Protein AF-A0A1G7BPA4-F1 (afdb_monomer_lite)

pLDDT: mean 72.37, std 14.96, range [38.28, 90.12]

Sequence (87 aa):
RRILHMPALCAVRDDQPQFKMLYERVYKRTGIKMKGYVAVQKKLLIMAYYLWRKKQKYQTDFNYPQKIIASEQAEATHDKISEEKFH

Secondary structure (DSSP, 8-state):
--TTHHHHHHHHHTT-HHHHHHHHHHHHHH--HHHHHHHHHHHHHHHHHHHHHHTPPP-TT--------------------------

Organism: NCBI:txid390242

Radius of gyration: 22.04 Å; chains: 1; bounding box: 27×76×32 Å

Foldseek 3Di:
DPVQQVVLVVCCVVPLVVLVVQLVVQCVVPVDNVSSSVRSSVVVVVVVVVCVVVVDDDDSPPPPPPDPPPDPPPPPDPPPPPPDDDD

Structure (mmCIF, N/CA/C/O backbone):
data_AF-A0A1G7BPA4-F1
#
_entry.id   AF-A0A1G7BPA4-F1
#
loop_
_atom_site.group_PDB
_atom_site.id
_atom_site.type_symbol
_atom_site.label_atom_id
_atom_site.label_alt_id
_atom_site.label_comp_id
_atom_site.label_asym_id
_atom_site.label_entity_id
_atom_site.label_seq_id
_atom_site.pdbx_PDB_ins_code
_atom_site.Cartn_x
_atom_site.Cartn_y
_atom_site.Cartn_z
_atom_site.occupancy
_atom_site.B_iso_or_equiv
_atom_site.auth_seq_id
_atom_site.auth_comp_id
_atom_site.auth_asym_id
_atom_site.auth_atom_id
_atom_site.pdbx_PDB_model_num
ATOM 1 N N . ARG A 1 1 ? 14.686 -7.140 6.602 1.00 58.12 1 ARG A N 1
ATOM 2 C CA . ARG A 1 1 ? 14.105 -7.201 5.231 1.00 58.12 1 ARG A CA 1
ATOM 3 C C . ARG A 1 1 ? 13.547 -8.578 4.822 1.00 58.12 1 ARG A C 1
ATOM 5 O O . ARG A 1 1 ? 12.729 -8.601 3.917 1.00 58.12 1 ARG A O 1
ATOM 12 N N . ARG A 1 2 ? 13.918 -9.703 5.464 1.00 66.94 2 ARG A N 1
ATOM 13 C CA . ARG A 1 2 ? 13.463 -11.057 5.065 1.00 66.94 2 ARG A CA 1
ATOM 14 C C . ARG A 1 2 ? 12.014 -11.404 5.457 1.00 66.94 2 ARG A C 1
ATOM 16 O O . ARG A 1 2 ? 11.299 -11.979 4.650 1.00 66.94 2 ARG A O 1
ATOM 23 N N . ILE A 1 3 ? 11.568 -10.982 6.642 1.00 71.56 3 ILE A N 1
ATOM 24 C CA . ILE A 1 3 ? 10.248 -11.333 7.214 1.00 71.56 3 ILE A CA 1
ATOM 25 C C . ILE A 1 3 ? 9.061 -10.900 6.333 1.00 71.56 3 ILE A C 1
ATOM 27 O O . ILE A 1 3 ? 8.049 -11.584 6.279 1.00 71.56 3 ILE A O 1
ATOM 31 N N . LEU A 1 4 ? 9.190 -9.789 5.602 1.00 73.38 4 LEU A N 1
ATOM 32 C CA . LEU A 1 4 ? 8.098 -9.226 4.799 1.00 73.38 4 LEU A CA 1
ATOM 33 C C . LEU A 1 4 ? 8.117 -9.674 3.332 1.00 73.38 4 LEU A C 1
ATOM 35 O O . LEU A 1 4 ? 7.298 -9.205 2.548 1.00 73.38 4 LEU A O 1
ATOM 39 N N . HIS A 1 5 ? 9.019 -10.575 2.933 1.00 76.19 5 HIS A N 1
ATOM 40 C CA . HIS A 1 5 ? 9.063 -11.030 1.544 1.00 76.19 5 HIS A CA 1
ATOM 41 C C . HIS A 1 5 ? 7.862 -11.904 1.171 1.00 76.19 5 HIS A C 1
ATOM 43 O O . HIS A 1 5 ? 7.180 -11.591 0.198 1.00 76.19 5 HIS A O 1
ATOM 49 N N . MET A 1 6 ? 7.561 -12.920 1.983 1.00 78.19 6 MET A N 1
ATOM 50 C CA . MET A 1 6 ? 6.413 -13.806 1.765 1.00 78.19 6 MET A CA 1
ATOM 51 C C . MET A 1 6 ? 5.070 -13.055 1.853 1.00 78.19 6 MET A C 1
ATOM 53 O O . MET A 1 6 ? 4.288 -13.155 0.910 1.00 78.19 6 MET A O 1
ATOM 57 N N . PRO A 1 7 ? 4.823 -12.207 2.877 1.00 79.12 7 PRO A N 1
ATOM 58 C CA . PRO A 1 7 ? 3.596 -11.411 2.951 1.00 79.12 7 PRO A CA 1
ATOM 59 C C . PRO A 1 7 ? 3.412 -10.460 1.765 1.00 79.12 7 PRO A C 1
ATOM 61 O O . PRO A 1 7 ? 2.294 -10.267 1.304 1.00 79.12 7 PRO A O 1
ATOM 64 N N . ALA A 1 8 ? 4.495 -9.870 1.246 1.00 78.62 8 ALA A N 1
ATOM 65 C CA . ALA A 1 8 ? 4.413 -8.992 0.079 1.00 78.62 8 ALA A CA 1
ATOM 66 C C . ALA A 1 8 ? 4.085 -9.757 -1.212 1.00 78.62 8 ALA A C 1
ATOM 68 O O . ALA A 1 8 ? 3.395 -9.221 -2.072 1.00 78.62 8 ALA A O 1
ATOM 69 N N . LEU A 1 9 ? 4.565 -10.995 -1.348 1.00 80.25 9 LEU A N 1
ATOM 70 C CA . LEU A 1 9 ? 4.216 -11.880 -2.459 1.00 80.25 9 LEU A CA 1
ATOM 71 C C . LEU A 1 9 ? 2.742 -12.292 -2.406 1.00 80.25 9 LEU A C 1
ATOM 73 O O . LEU A 1 9 ? 2.064 -12.202 -3.426 1.00 80.25 9 LEU A O 1
ATOM 77 N N . CYS A 1 10 ? 2.242 -12.678 -1.228 1.00 80.50 10 CYS A N 1
ATOM 78 C CA . CYS A 1 10 ? 0.824 -12.986 -1.035 1.00 80.50 10 CYS A CA 1
ATOM 79 C C . CYS A 1 10 ? -0.054 -11.757 -1.308 1.00 80.50 10 CYS A C 1
ATOM 81 O O . CYS A 1 10 ? -0.977 -11.844 -2.101 1.00 80.50 10 CYS A O 1
ATOM 83 N N . ALA A 1 11 ? 0.303 -10.577 -0.792 1.00 77.75 11 ALA A N 1
ATOM 84 C CA . ALA A 1 11 ? -0.484 -9.355 -0.991 1.00 77.75 11 ALA A CA 1
ATOM 85 C C . ALA A 1 11 ? -0.598 -8.898 -2.458 1.00 77.75 11 ALA A C 1
ATOM 87 O O . ALA A 1 11 ? -1.570 -8.240 -2.820 1.00 77.75 11 ALA A O 1
ATOM 88 N N . VAL A 1 12 ? 0.395 -9.206 -3.300 1.00 73.69 12 VAL A N 1
ATOM 89 C CA . VAL A 1 12 ? 0.335 -8.938 -4.749 1.00 73.69 12 VAL A CA 1
ATOM 90 C C . VAL A 1 12 ? -0.470 -10.017 -5.484 1.00 73.69 12 VAL A C 1
ATOM 92 O O . VAL A 1 12 ? -1.066 -9.720 -6.516 1.00 73.69 12 VAL A O 1
ATOM 95 N N . ARG A 1 13 ? -0.489 -11.254 -4.969 1.00 77.56 13 ARG A N 1
ATOM 96 C CA . ARG A 1 13 ? -1.223 -12.393 -5.542 1.00 77.56 13 ARG A CA 1
ATOM 97 C C . ARG A 1 13 ? -2.707 -12.407 -5.188 1.00 77.56 13 ARG A C 1
ATOM 99 O O . ARG A 1 13 ? -3.502 -12.698 -6.068 1.00 77.56 13 ARG A O 1
ATOM 106 N N . ASP A 1 14 ? -3.070 -12.048 -3.959 1.00 72.06 14 ASP A N 1
ATOM 107 C CA . ASP A 1 14 ? -4.450 -12.038 -3.440 1.00 72.06 14 ASP A CA 1
ATOM 108 C C . ASP A 1 14 ? -5.305 -10.885 -4.018 1.00 72.06 14 ASP A C 1
ATOM 110 O O . ASP A 1 14 ? -6.285 -10.457 -3.415 1.00 72.06 14 ASP A O 1
ATOM 114 N N . ASP A 1 15 ? -4.893 -10.341 -5.168 1.00 61.22 15 ASP A N 1
ATOM 115 C CA . ASP A 1 15 ? -5.573 -9.336 -5.992 1.00 61.22 15 ASP A CA 1
ATOM 116 C C . ASP A 1 15 ? -6.091 -8.099 -5.239 1.00 61.22 15 ASP A C 1
ATOM 118 O O . ASP A 1 15 ? -7.028 -7.432 -5.666 1.00 61.22 15 ASP A O 1
ATOM 122 N N . GLN A 1 16 ? -5.431 -7.729 -4.137 1.00 72.56 16 GLN A N 1
ATOM 123 C CA . GLN A 1 16 ? -5.652 -6.448 -3.473 1.00 72.56 16 GLN A CA 1
ATOM 124 C C . GLN A 1 16 ? -5.230 -5.322 -4.439 1.00 72.56 16 GLN A C 1
ATOM 126 O O . GLN A 1 16 ? -4.022 -5.094 -4.634 1.00 72.56 16 GLN A O 1
ATOM 131 N N . PRO A 1 17 ? -6.185 -4.580 -5.034 1.00 74.88 17 PRO A N 1
ATOM 132 C CA . PRO A 1 17 ? -5.919 -3.733 -6.198 1.00 74.88 17 PRO A CA 1
ATOM 133 C C . PRO A 1 17 ? -4.885 -2.646 -5.880 1.00 74.88 17 PRO A C 1
ATOM 135 O O . PRO A 1 17 ? -3.988 -2.357 -6.669 1.00 74.88 17 PRO A O 1
ATOM 138 N N . GLN A 1 18 ? -4.913 -2.121 -4.659 1.00 78.62 18 GLN A N 1
ATOM 139 C CA . GLN A 1 18 ? -3.972 -1.120 -4.160 1.00 78.62 18 GLN A CA 1
ATOM 140 C C . GLN A 1 18 ? -2.494 -1.546 -4.172 1.00 78.62 18 GLN A C 1
ATOM 142 O O . GLN A 1 18 ? -1.620 -0.725 -4.467 1.00 78.62 18 GLN A O 1
ATOM 147 N N . PHE A 1 19 ? -2.181 -2.803 -3.837 1.00 82.38 19 PHE A N 1
ATOM 148 C CA . PHE A 1 19 ? -0.794 -3.275 -3.771 1.00 82.38 19 PHE A CA 1
ATOM 149 C C . PHE A 1 19 ? -0.287 -3.660 -5.159 1.00 82.38 19 PHE A C 1
ATOM 151 O O . PHE A 1 19 ? 0.865 -3.364 -5.486 1.00 82.38 19 PHE A O 1
ATOM 158 N N . LYS A 1 20 ? -1.166 -4.222 -5.995 1.00 83.25 20 LYS A N 1
ATOM 159 C CA . LYS A 1 20 ? -0.895 -4.533 -7.401 1.00 83.25 20 LYS A CA 1
ATOM 160 C C . LYS A 1 20 ? -0.623 -3.272 -8.222 1.00 83.25 20 LYS A C 1
ATOM 162 O O . LYS A 1 20 ? 0.434 -3.169 -8.839 1.00 83.25 20 LYS A O 1
ATOM 167 N N . MET A 1 21 ? -1.479 -2.254 -8.120 1.00 84.06 21 MET A N 1
ATOM 168 C CA . MET A 1 21 ? -1.273 -0.965 -8.798 1.00 84.06 21 MET A CA 1
ATOM 169 C C . MET A 1 21 ? 0.024 -0.273 -8.356 1.00 84.06 21 MET A C 1
ATOM 171 O O . MET A 1 21 ? 0.725 0.339 -9.167 1.00 84.06 21 MET A O 1
ATOM 175 N N . LEU A 1 22 ? 0.373 -0.359 -7.065 1.00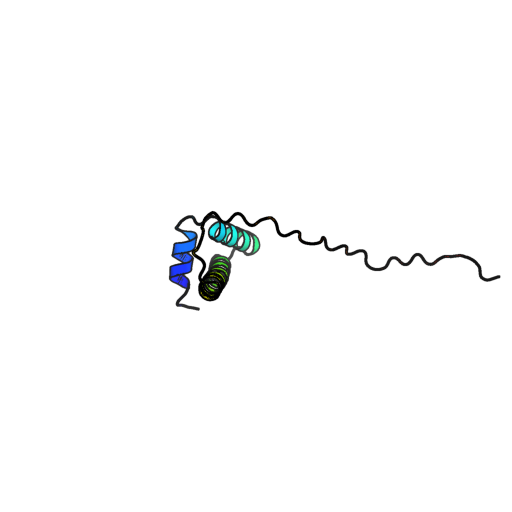 85.25 22 LEU A N 1
ATOM 176 C CA . LEU A 1 22 ? 1.631 0.188 -6.554 1.00 85.25 22 LEU A CA 1
ATOM 177 C C . LEU A 1 22 ? 2.838 -0.557 -7.134 1.00 85.25 22 LEU A C 1
ATOM 179 O O . LEU A 1 22 ? 3.803 0.081 -7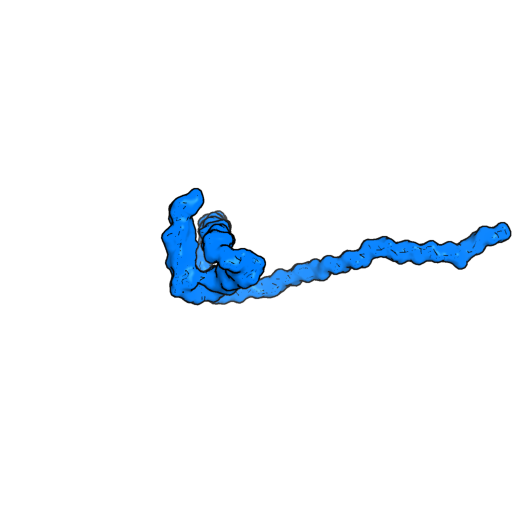.561 1.00 85.25 22 LEU A O 1
ATOM 183 N N . TYR A 1 23 ? 2.777 -1.889 -7.158 1.00 86.00 23 TYR A N 1
ATOM 184 C CA . TYR A 1 23 ? 3.808 -2.729 -7.751 1.00 86.00 23 TYR A CA 1
ATOM 185 C C . TYR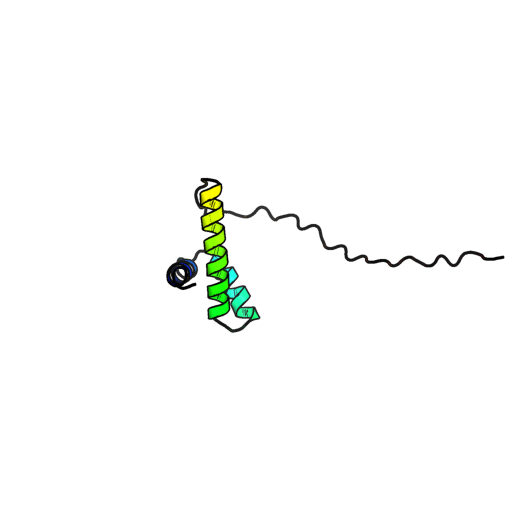 A 1 23 ? 4.003 -2.398 -9.233 1.00 86.00 23 TYR A C 1
ATOM 187 O O . TYR A 1 23 ? 5.124 -2.100 -9.640 1.00 86.00 23 TYR A O 1
ATOM 195 N N . GLU A 1 24 ? 2.922 -2.369 -10.014 1.00 87.44 24 GLU A N 1
ATOM 196 C CA . GLU A 1 24 ? 2.953 -2.080 -11.450 1.00 87.44 24 GLU A CA 1
ATOM 197 C C . GLU A 1 24 ? 3.520 -0.692 -11.748 1.00 87.44 24 GLU A C 1
ATOM 199 O O . GLU A 1 24 ? 4.374 -0.556 -12.621 1.00 87.44 24 GLU A O 1
ATOM 204 N N . ARG A 1 25 ? 3.136 0.341 -10.986 1.00 88.00 25 ARG A N 1
ATOM 205 C CA . ARG A 1 25 ? 3.677 1.700 -11.157 1.00 88.00 25 ARG A CA 1
ATOM 206 C C . ARG A 1 25 ? 5.188 1.748 -10.935 1.00 88.00 25 ARG A C 1
ATOM 208 O O . ARG A 1 25 ? 5.917 2.360 -11.717 1.00 88.00 25 ARG A O 1
ATOM 215 N N . VAL A 1 26 ? 5.665 1.125 -9.858 1.00 87.38 26 VAL A N 1
ATOM 216 C CA . VAL A 1 26 ? 7.097 1.095 -9.518 1.00 87.38 26 VAL A CA 1
ATOM 217 C C . VAL A 1 26 ? 7.868 0.243 -10.524 1.00 87.38 26 VAL A C 1
ATOM 219 O O . VAL A 1 26 ? 8.969 0.617 -10.938 1.00 87.38 26 VAL A O 1
ATOM 222 N N . TYR A 1 27 ? 7.277 -0.869 -10.957 1.00 89.75 27 TYR A N 1
ATOM 223 C CA . TYR A 1 27 ? 7.849 -1.740 -11.969 1.00 89.75 27 TYR A CA 1
ATOM 224 C C . TYR A 1 27 ? 7.959 -1.029 -13.320 1.00 89.75 27 TYR A C 1
ATOM 226 O O . TYR A 1 27 ? 9.051 -0.989 -13.875 1.00 89.75 27 TYR A O 1
ATOM 234 N N . LYS A 1 28 ? 6.898 -0.362 -13.791 1.00 90.12 28 LYS A N 1
ATOM 235 C CA . LYS A 1 28 ? 6.896 0.413 -15.043 1.00 90.12 28 LYS A CA 1
ATOM 236 C C . LYS A 1 28 ? 7.970 1.502 -15.053 1.00 90.12 28 LYS A C 1
ATOM 238 O O . LYS A 1 28 ? 8.600 1.726 -16.076 1.00 90.12 28 LYS A O 1
ATOM 243 N N . ARG A 1 29 ? 8.210 2.160 -13.912 1.00 87.81 29 ARG A N 1
ATOM 244 C CA . ARG A 1 29 ? 9.234 3.211 -13.798 1.00 87.81 29 ARG A CA 1
ATOM 245 C C . ARG A 1 29 ? 10.664 2.674 -13.759 1.00 87.81 29 ARG A C 1
ATOM 247 O O . ARG A 1 29 ? 11.570 3.365 -14.205 1.00 87.81 29 ARG A O 1
ATOM 254 N N . THR A 1 30 ? 10.884 1.497 -13.173 1.00 86.06 30 THR A N 1
ATOM 255 C CA . THR A 1 30 ? 12.251 1.042 -12.861 1.00 86.06 30 THR A CA 1
ATOM 256 C C . THR A 1 30 ? 12.701 -0.199 -13.621 1.00 86.06 30 THR A C 1
ATOM 258 O O . THR A 1 30 ? 13.885 -0.503 -13.591 1.00 86.06 30 THR A O 1
ATOM 261 N N . GLY A 1 31 ? 11.785 -0.971 -14.207 1.00 84.25 31 GLY A N 1
ATOM 262 C CA . GLY A 1 31 ? 12.053 -2.261 -14.859 1.00 84.25 31 GLY A CA 1
ATOM 263 C C . GLY A 1 31 ? 12.486 -3.395 -13.917 1.00 84.25 31 GLY A C 1
ATOM 264 O O . GLY A 1 31 ? 12.626 -4.537 -14.340 1.00 84.25 31 GLY A O 1
ATOM 265 N N . ILE A 1 32 ? 12.688 -3.123 -12.622 1.00 86.62 32 ILE A N 1
ATOM 266 C CA . ILE A 1 32 ? 13.253 -4.079 -11.659 1.00 86.62 32 ILE A CA 1
ATOM 267 C C . ILE A 1 32 ? 12.163 -4.591 -10.712 1.00 86.62 32 ILE A C 1
ATOM 269 O O . ILE A 1 32 ? 11.682 -3.857 -9.842 1.00 86.62 32 ILE A O 1
ATOM 273 N N . LYS A 1 33 ? 11.838 -5.889 -10.810 1.00 82.50 33 LYS A N 1
ATOM 274 C CA . LYS A 1 33 ? 10.799 -6.563 -10.001 1.00 82.50 33 LYS A CA 1
ATOM 275 C C . LYS A 1 33 ? 11.019 -6.408 -8.490 1.00 82.50 33 LYS A C 1
ATOM 277 O O . LYS A 1 33 ? 10.076 -6.142 -7.747 1.00 82.50 33 LYS A O 1
ATOM 282 N N . MET A 1 34 ? 12.269 -6.493 -8.031 1.00 83.12 34 MET A N 1
ATOM 283 C CA . MET A 1 34 ? 12.617 -6.37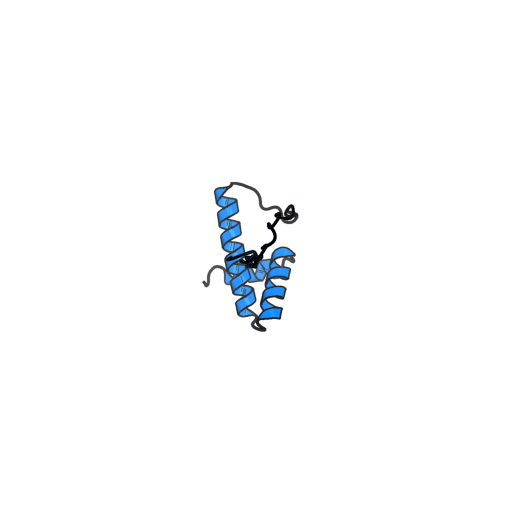1 -6.607 1.00 83.12 34 MET A CA 1
ATOM 284 C C . MET A 1 34 ? 12.348 -4.986 -6.020 1.00 83.12 34 MET A C 1
ATOM 286 O O . MET A 1 34 ? 11.984 -4.895 -4.850 1.00 83.12 34 MET A O 1
ATOM 290 N N . LYS A 1 35 ? 12.441 -3.910 -6.812 1.00 83.94 35 LYS A N 1
ATOM 291 C CA . LYS A 1 35 ? 12.090 -2.564 -6.332 1.00 83.94 35 LYS A CA 1
ATOM 292 C C . LYS A 1 35 ? 10.581 -2.426 -6.118 1.00 83.94 35 LYS A C 1
ATOM 294 O O . LYS A 1 35 ? 10.169 -1.820 -5.131 1.00 83.94 35 LYS A O 1
ATOM 299 N N . GLY A 1 36 ? 9.775 -3.068 -6.968 1.00 85.94 36 GLY A N 1
ATOM 300 C CA . GLY A 1 36 ? 8.328 -3.184 -6.776 1.00 85.94 36 GLY A CA 1
ATOM 301 C C . GLY A 1 36 ? 7.980 -3.900 -5.470 1.00 85.94 36 GLY A C 1
ATOM 302 O O . GLY A 1 36 ? 7.248 -3.358 -4.644 1.00 85.94 36 GLY A O 1
ATOM 303 N N . TYR A 1 37 ? 8.577 -5.069 -5.220 1.00 86.56 37 TYR A N 1
ATOM 304 C CA . TYR A 1 37 ? 8.328 -5.813 -3.979 1.00 86.56 37 TYR A CA 1
ATOM 305 C C . TYR A 1 37 ? 8.792 -5.060 -2.727 1.00 86.56 37 TYR A C 1
ATOM 307 O O . TYR A 1 37 ? 8.082 -5.049 -1.726 1.00 86.56 37 TYR A O 1
ATOM 315 N N . VAL A 1 38 ? 9.938 -4.373 -2.771 1.00 86.00 38 VAL A N 1
ATOM 316 C CA . VAL A 1 38 ? 10.413 -3.551 -1.643 1.00 86.00 38 VAL A CA 1
ATOM 317 C C . VAL A 1 38 ? 9.460 -2.384 -1.351 1.00 86.00 38 VAL A C 1
ATOM 319 O O . VAL A 1 38 ? 9.243 -2.049 -0.183 1.00 86.00 38 VAL A O 1
ATOM 322 N N . ALA A 1 39 ? 8.855 -1.784 -2.379 1.00 87.31 39 ALA A N 1
ATOM 323 C CA . ALA A 1 39 ? 7.848 -0.742 -2.197 1.00 87.31 39 ALA A CA 1
ATOM 324 C C . ALA A 1 39 ? 6.578 -1.287 -1.517 1.00 87.31 39 ALA A C 1
ATOM 326 O O . ALA A 1 39 ? 6.088 -0.681 -0.559 1.00 87.31 39 ALA A O 1
ATOM 327 N N . VAL A 1 40 ? 6.095 -2.459 -1.949 1.00 87.88 40 VAL A N 1
ATOM 328 C CA . VAL A 1 40 ? 4.943 -3.141 -1.333 1.00 87.88 40 VAL A CA 1
ATOM 329 C C . VAL A 1 40 ? 5.237 -3.518 0.122 1.00 87.88 40 VAL A C 1
ATOM 331 O O . VAL A 1 40 ? 4.426 -3.221 0.995 1.00 87.88 40 VAL A O 1
ATOM 334 N N . GLN A 1 41 ? 6.422 -4.062 0.421 1.00 88.06 41 GLN A N 1
ATOM 335 C CA . GLN A 1 41 ? 6.853 -4.390 1.790 1.00 88.06 41 GLN A CA 1
ATOM 336 C C . GLN A 1 41 ? 6.761 -3.190 2.737 1.00 88.06 41 GLN A C 1
ATOM 338 O O . GLN A 1 41 ? 6.209 -3.299 3.832 1.00 88.06 41 GLN A O 1
ATOM 343 N N . LYS A 1 42 ? 7.296 -2.034 2.316 1.00 87.56 42 LYS A N 1
ATOM 344 C CA . LYS A 1 42 ? 7.259 -0.804 3.118 1.00 87.56 42 LYS A CA 1
ATOM 345 C C . LYS A 1 42 ? 5.819 -0.354 3.362 1.00 87.56 42 LYS A C 1
ATOM 347 O O . LYS A 1 42 ? 5.477 -0.004 4.489 1.00 87.56 42 LYS A O 1
ATOM 352 N N . LYS A 1 43 ? 4.972 -0.380 2.328 1.00 85.81 43 LYS A N 1
ATOM 353 C CA . LYS A 1 43 ? 3.556 -0.005 2.445 1.00 85.81 43 LYS A CA 1
ATOM 354 C C . LYS A 1 43 ? 2.812 -0.934 3.408 1.00 85.81 43 LYS A C 1
ATOM 356 O O . LYS A 1 43 ? 2.091 -0.437 4.265 1.00 85.81 43 LYS A O 1
ATOM 361 N N . LEU A 1 44 ? 3.023 -2.244 3.300 1.00 86.56 44 LEU A N 1
ATOM 362 C CA . LEU A 1 44 ? 2.368 -3.253 4.132 1.00 86.56 44 LEU A CA 1
ATOM 363 C C . LEU A 1 44 ? 2.732 -3.090 5.614 1.00 86.56 44 LEU A C 1
ATOM 365 O O . LEU A 1 44 ? 1.846 -3.092 6.465 1.00 86.56 44 LEU A O 1
ATOM 369 N N . LEU A 1 45 ? 4.010 -2.837 5.918 1.00 86.62 45 LEU A N 1
ATOM 370 C CA . LEU A 1 45 ? 4.463 -2.571 7.286 1.00 86.62 45 LEU A CA 1
ATOM 371 C C . LEU A 1 45 ? 3.813 -1.314 7.884 1.00 86.62 45 LEU A C 1
ATOM 373 O O . LEU A 1 45 ? 3.348 -1.335 9.022 1.00 86.62 45 LEU A O 1
ATOM 377 N N . ILE A 1 46 ? 3.758 -0.225 7.113 1.00 87.56 46 ILE A N 1
ATOM 378 C CA . ILE A 1 46 ? 3.145 1.034 7.561 1.00 87.56 46 ILE A CA 1
ATOM 379 C C . ILE A 1 46 ? 1.643 0.848 7.802 1.00 87.56 46 ILE A C 1
ATOM 381 O O . ILE A 1 46 ? 1.123 1.352 8.795 1.0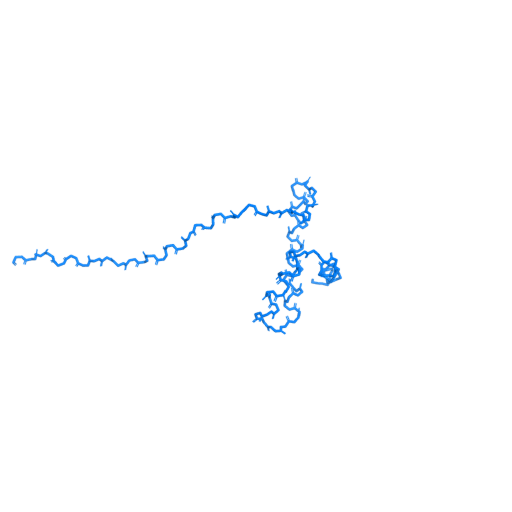0 87.56 46 ILE A O 1
ATOM 385 N N . MET A 1 47 ? 0.950 0.119 6.922 1.00 84.19 47 MET A N 1
ATOM 386 C CA . MET A 1 47 ? -0.476 -0.174 7.090 1.00 84.19 47 MET A CA 1
ATOM 387 C C . MET A 1 47 ? -0.727 -0.996 8.354 1.00 84.19 47 MET A C 1
ATOM 389 O O . MET A 1 47 ? -1.549 -0.594 9.170 1.00 84.19 47 MET A O 1
ATOM 393 N N . ALA A 1 48 ? 0.029 -2.075 8.573 1.00 84.50 48 ALA A N 1
ATOM 394 C CA . ALA A 1 48 ? -0.090 -2.882 9.786 1.00 84.50 48 ALA A CA 1
ATOM 395 C C . ALA A 1 48 ? 0.116 -2.043 11.060 1.00 84.50 48 ALA A C 1
ATOM 397 O O . ALA A 1 48 ? -0.693 -2.107 11.985 1.00 84.50 48 ALA A O 1
ATOM 398 N N . TYR A 1 49 ? 1.149 -1.193 11.082 1.00 87.56 49 TYR A N 1
ATOM 399 C CA . TYR A 1 49 ? 1.418 -0.295 12.207 1.00 87.56 49 TYR A CA 1
ATOM 400 C C . TYR A 1 49 ? 0.282 0.707 12.451 1.00 87.56 49 TYR A C 1
ATO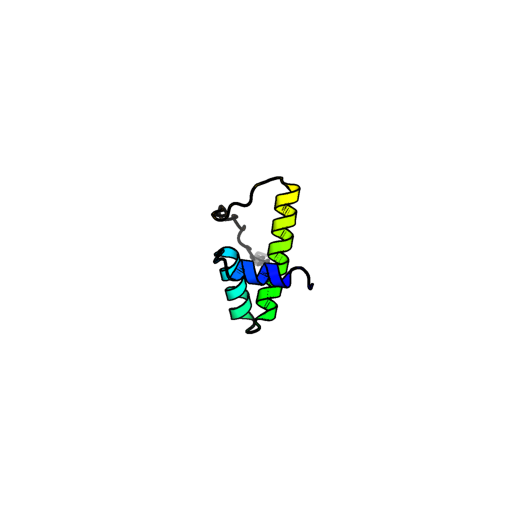M 402 O O . TYR A 1 49 ? -0.133 0.922 13.590 1.00 87.56 49 TYR A O 1
ATOM 410 N N . TYR A 1 50 ? -0.236 1.319 11.386 1.00 87.19 50 TYR A N 1
ATOM 411 C CA . TYR A 1 50 ? -1.315 2.296 11.481 1.00 87.19 50 TYR A CA 1
ATOM 412 C C . TYR A 1 50 ? -2.612 1.670 12.004 1.00 87.19 50 TYR A C 1
ATOM 414 O O . TYR A 1 50 ? -3.239 2.226 12.906 1.00 87.19 50 TYR A O 1
ATOM 422 N N . LEU A 1 51 ? -2.984 0.495 11.486 1.00 85.00 51 LEU A N 1
ATOM 423 C CA . LEU A 1 51 ? -4.159 -0.246 11.940 1.00 85.00 51 LEU A CA 1
ATOM 424 C C . LEU A 1 51 ? -4.034 -0.650 13.406 1.00 85.00 51 LEU A C 1
ATOM 426 O O . LEU A 1 51 ? -4.970 -0.448 14.176 1.00 85.00 51 LEU A O 1
ATOM 430 N N . TRP A 1 52 ? -2.864 -1.160 13.797 1.00 85.38 52 TRP A N 1
ATOM 431 C CA . TRP A 1 52 ? -2.585 -1.524 15.182 1.00 85.38 52 TRP A CA 1
ATOM 432 C C . TRP A 1 52 ? -2.731 -0.322 16.122 1.00 85.38 52 TRP A C 1
ATOM 434 O O . TRP A 1 52 ? -3.428 -0.403 17.131 1.00 85.38 52 TRP A O 1
ATOM 444 N N . ARG A 1 53 ? -2.161 0.829 15.747 1.00 86.38 53 ARG A N 1
ATOM 445 C CA . ARG A 1 53 ? -2.264 2.074 16.520 1.00 86.38 53 ARG A CA 1
ATOM 446 C C . ARG A 1 53 ? -3.693 2.600 16.637 1.00 86.38 53 ARG A C 1
ATOM 448 O O . ARG A 1 53 ? -4.051 3.124 17.686 1.00 86.38 53 ARG A O 1
ATOM 455 N N . LYS A 1 54 ? -4.494 2.501 15.573 1.00 83.44 54 LYS A N 1
ATOM 456 C CA . LYS A 1 54 ? -5.874 3.010 15.550 1.00 83.44 54 LYS A CA 1
ATOM 457 C C . LYS A 1 54 ? -6.923 1.998 16.018 1.00 83.44 54 LYS A C 1
ATOM 459 O O . LYS A 1 54 ? -8.080 2.379 16.152 1.00 83.44 54 LYS A O 1
ATOM 464 N N . LYS A 1 55 ? -6.544 0.737 16.270 1.00 81.38 55 LYS A N 1
ATOM 465 C CA . LYS A 1 55 ? -7.461 -0.382 16.570 1.00 81.38 55 LYS A CA 1
ATOM 466 C C . LYS A 1 55 ? -8.619 -0.489 15.563 1.00 81.38 55 LYS A C 1
ATOM 468 O O . LYS A 1 55 ? -9.740 -0.839 15.921 1.00 81.38 55 LYS A O 1
ATOM 473 N N . GLN A 1 56 ? -8.351 -0.172 14.298 1.00 78.12 56 GLN A N 1
ATOM 474 C CA . GLN A 1 56 ? -9.344 -0.214 13.224 1.00 78.12 56 GLN A CA 1
ATOM 475 C C . GLN A 1 56 ? -9.173 -1.483 12.391 1.00 78.12 56 GLN A C 1
ATOM 477 O O . GLN A 1 56 ? -8.052 -1.937 12.152 1.00 78.12 56 GLN A O 1
ATOM 482 N N . LYS A 1 57 ? -10.294 -2.059 11.944 1.00 77.31 57 LYS A N 1
ATOM 483 C CA . LYS A 1 57 ? -10.281 -3.201 11.024 1.00 77.31 57 LYS A CA 1
ATOM 484 C C . LYS A 1 57 ? -9.815 -2.745 9.643 1.00 77.31 57 LYS A C 1
ATOM 486 O O . LYS A 1 57 ? -10.141 -1.647 9.198 1.00 77.31 57 LYS A O 1
ATOM 491 N N . TYR A 1 58 ? -9.058 -3.607 8.972 1.00 74.56 58 TYR A N 1
ATOM 492 C CA . TYR A 1 58 ? -8.677 -3.394 7.583 1.00 74.56 58 TYR A CA 1
ATOM 493 C C . TYR A 1 58 ? -9.916 -3.474 6.690 1.00 74.56 58 TYR A C 1
ATOM 495 O O . TYR A 1 58 ? -10.613 -4.485 6.705 1.00 74.56 58 TYR A O 1
ATOM 503 N N . GLN A 1 59 ? -10.185 -2.416 5.927 1.00 73.12 59 GLN A N 1
ATOM 504 C CA . GLN A 1 59 ? -11.216 -2.408 4.894 1.00 73.12 59 GLN A CA 1
ATOM 505 C C . GLN A 1 59 ? -10.523 -2.406 3.533 1.00 73.12 59 GLN A C 1
ATOM 507 O O . GLN A 1 59 ? -9.787 -1.472 3.217 1.00 73.12 59 GLN A O 1
ATOM 512 N N . THR A 1 60 ? -10.738 -3.464 2.753 1.00 66.94 60 THR A N 1
ATOM 513 C CA . THR A 1 60 ? -10.173 -3.617 1.402 1.00 66.94 60 THR A CA 1
ATOM 514 C C . THR A 1 60 ? -10.734 -2.573 0.436 1.00 66.94 60 THR A C 1
ATOM 516 O O . THR A 1 60 ? -9.997 -2.032 -0.381 1.00 66.94 60 THR A O 1
ATOM 519 N N . ASP A 1 61 ? -12.011 -2.221 0.595 1.00 65.38 61 ASP A N 1
ATOM 520 C CA . ASP A 1 61 ? -12.735 -1.305 -0.295 1.00 65.38 61 ASP A CA 1
ATOM 521 C C . ASP A 1 61 ? -12.651 0.151 0.175 1.00 65.38 61 ASP A C 1
ATOM 523 O O . ASP A 1 61 ? -13.544 0.960 -0.084 1.00 65.38 61 ASP A O 1
ATOM 527 N N . PHE A 1 62 ? -11.602 0.499 0.927 1.00 64.62 62 PHE A N 1
ATOM 528 C CA . PHE A 1 62 ? -11.443 1.846 1.457 1.00 64.62 62 PHE A CA 1
ATOM 529 C C . PHE A 1 62 ? -11.133 2.824 0.316 1.00 64.62 62 PHE A C 1
ATOM 531 O O . PHE A 1 62 ? -9.976 3.079 -0.029 1.00 64.62 62 PHE A O 1
ATOM 538 N N . ASN A 1 63 ? -12.191 3.371 -0.283 1.00 58.47 63 ASN A N 1
ATOM 539 C CA . ASN A 1 63 ? -12.103 4.428 -1.272 1.00 58.47 63 ASN A CA 1
ATOM 540 C C . ASN A 1 63 ? -11.613 5.685 -0.550 1.00 58.47 63 ASN A C 1
ATOM 542 O O . ASN A 1 63 ? -12.350 6.301 0.220 1.00 58.47 63 ASN A O 1
ATOM 546 N N . TYR A 1 64 ? -10.335 6.023 -0.727 1.00 57.41 64 TYR A N 1
ATOM 547 C CA . TYR A 1 64 ? -9.791 7.253 -0.164 1.00 57.41 64 TYR A CA 1
ATOM 548 C C . TYR A 1 64 ? -10.640 8.420 -0.689 1.00 57.41 64 TYR A C 1
ATOM 550 O O . TYR A 1 64 ? -10.650 8.622 -1.908 1.00 57.41 64 TYR A O 1
ATOM 558 N N . PRO A 1 65 ? -11.309 9.220 0.168 1.00 53.50 65 PRO A N 1
ATOM 559 C CA . PRO A 1 65 ? -11.775 10.520 -0.285 1.00 53.50 65 PRO A CA 1
ATOM 560 C C . PRO A 1 65 ? -10.534 11.240 -0.809 1.00 53.50 65 PRO A C 1
ATOM 562 O O . PRO A 1 65 ? -9.497 11.258 -0.132 1.00 53.50 65 PRO A O 1
ATOM 565 N N . GLN A 1 66 ? -10.588 11.704 -2.060 1.00 53.94 66 GLN A N 1
ATOM 566 C CA . GLN A 1 66 ? -9.445 12.331 -2.711 1.00 53.94 66 GLN A CA 1
ATOM 567 C C . GLN A 1 66 ? -8.905 13.408 -1.774 1.00 53.94 66 GLN A C 1
ATOM 569 O O . GLN A 1 66 ? -9.597 14.368 -1.441 1.00 53.94 66 GLN A O 1
ATOM 574 N N . LYS A 1 67 ? -7.675 13.215 -1.293 1.00 51.50 67 LYS A N 1
ATOM 575 C CA . LYS A 1 67 ? -6.981 14.269 -0.563 1.00 51.50 67 LYS A CA 1
ATOM 576 C C . LYS A 1 67 ? -6.907 15.464 -1.509 1.00 51.50 67 LYS A C 1
ATOM 578 O O . LYS A 1 67 ? -6.365 15.332 -2.605 1.00 51.50 67 LYS A O 1
ATOM 583 N N . ILE A 1 68 ? -7.474 16.592 -1.095 1.00 49.22 68 ILE A N 1
ATOM 584 C CA . ILE A 1 68 ? -7.320 17.872 -1.779 1.00 49.22 68 ILE A CA 1
ATOM 585 C C . ILE A 1 68 ? -5.840 18.217 -1.620 1.00 49.22 68 ILE A C 1
ATOM 587 O O . ILE A 1 68 ? -5.402 18.706 -0.582 1.00 49.22 68 ILE A O 1
ATOM 591 N N . ILE A 1 69 ? -5.024 17.799 -2.583 1.00 53.41 69 ILE A N 1
ATOM 592 C CA . ILE A 1 69 ? -3.631 18.215 -2.654 1.00 53.41 69 ILE A CA 1
ATOM 593 C C . ILE A 1 69 ? -3.741 19.665 -3.105 1.00 53.41 69 ILE A C 1
ATOM 595 O O . ILE A 1 69 ? -4.180 19.905 -4.228 1.00 53.41 69 ILE A O 1
ATOM 599 N N . ALA A 1 70 ? -3.442 20.618 -2.219 1.00 50.44 70 ALA A N 1
ATOM 600 C CA . ALA A 1 70 ? -3.279 22.001 -2.639 1.00 50.44 70 ALA A CA 1
ATOM 601 C C . ALA A 1 70 ? -2.287 21.994 -3.809 1.00 50.44 70 ALA A C 1
ATOM 603 O O . ALA A 1 70 ? -1.192 21.441 -3.679 1.00 50.44 70 ALA A O 1
ATOM 604 N N . SER A 1 71 ? -2.716 22.495 -4.967 1.00 50.22 71 SER A N 1
ATOM 605 C CA . SER A 1 71 ? -1.854 22.628 -6.135 1.00 50.22 71 SER A CA 1
ATOM 606 C C . SER A 1 71 ? -0.603 23.396 -5.728 1.00 50.22 71 SER A C 1
ATOM 608 O O . SER A 1 71 ? -0.711 24.437 -5.081 1.00 50.22 71 SER A O 1
ATOM 610 N N . GLU A 1 72 ? 0.566 22.893 -6.115 1.00 56.22 72 GLU A N 1
ATOM 611 C CA . GLU A 1 72 ? 1.806 23.661 -6.114 1.00 56.22 72 GLU A CA 1
ATOM 612 C C . GLU A 1 72 ? 1.601 24.858 -7.055 1.00 56.22 72 GLU A C 1
ATOM 614 O O . GLU A 1 72 ? 1.884 24.778 -8.247 1.00 56.22 72 GLU A O 1
ATOM 619 N N . GLN A 1 73 ? 1.066 25.972 -6.546 1.00 51.09 73 GLN A N 1
ATOM 620 C CA . GLN A 1 73 ? 1.285 27.271 -7.167 1.00 51.09 73 GLN A CA 1
ATOM 621 C C . GLN A 1 73 ? 2.767 27.591 -6.974 1.00 51.09 73 GLN A C 1
ATOM 623 O O . GLN A 1 73 ? 3.171 28.309 -6.066 1.00 51.09 73 GLN A O 1
ATOM 628 N N . ALA A 1 74 ? 3.595 26.990 -7.825 1.00 49.94 74 ALA A N 1
ATOM 629 C CA . ALA A 1 74 ? 4.906 27.504 -8.155 1.00 49.94 74 ALA A CA 1
ATOM 630 C C . ALA A 1 74 ? 4.705 28.760 -9.018 1.00 49.94 74 ALA A C 1
ATOM 632 O O . ALA A 1 74 ? 4.976 28.754 -10.211 1.00 49.94 74 ALA A O 1
ATOM 633 N N . GLU A 1 75 ? 4.188 29.830 -8.419 1.00 51.22 75 GLU A N 1
ATOM 634 C CA . GLU A 1 75 ? 4.291 31.181 -8.969 1.00 51.22 75 GLU A CA 1
ATOM 635 C C . GLU A 1 75 ? 5.373 31.892 -8.153 1.00 51.22 75 GLU A C 1
ATOM 637 O O . GLU A 1 75 ? 5.134 32.767 -7.326 1.00 51.22 75 GLU A O 1
ATOM 642 N N . ALA A 1 76 ? 6.600 31.386 -8.308 1.00 50.69 76 ALA A N 1
ATOM 643 C CA . ALA A 1 76 ? 7.787 32.072 -7.841 1.00 50.69 76 ALA A CA 1
ATOM 644 C C . ALA A 1 76 ? 7.852 33.434 -8.544 1.00 50.69 76 ALA A C 1
ATOM 646 O O . ALA A 1 76 ? 7.902 33.493 -9.769 1.00 50.69 76 ALA A O 1
ATOM 647 N N . THR A 1 77 ? 7.820 34.497 -7.743 1.00 59.66 77 THR A N 1
ATOM 648 C CA . THR A 1 77 ? 8.463 35.797 -7.967 1.00 59.66 77 THR A CA 1
ATOM 649 C C . THR A 1 77 ? 8.675 36.180 -9.436 1.00 59.66 77 THR A C 1
ATOM 651 O O . THR A 1 77 ? 9.784 36.123 -9.961 1.00 59.66 77 THR A O 1
ATOM 654 N N . HIS A 1 78 ? 7.618 36.656 -10.085 1.00 51.81 78 HIS A N 1
ATOM 655 C CA . HIS A 1 78 ? 7.768 37.673 -11.119 1.00 51.81 78 HIS A CA 1
ATOM 656 C C . HIS A 1 78 ? 7.280 38.992 -10.529 1.00 51.81 78 HIS A C 1
ATOM 658 O O . HIS A 1 78 ? 6.189 39.467 -10.844 1.00 51.81 78 HIS A O 1
ATOM 664 N N . ASP A 1 79 ? 8.089 39.570 -9.636 1.00 56.09 79 ASP A N 1
ATOM 665 C CA . ASP A 1 79 ? 7.963 40.987 -9.318 1.00 56.09 79 ASP A CA 1
ATOM 666 C C . ASP A 1 79 ? 8.166 41.746 -10.630 1.00 56.09 79 ASP A C 1
ATOM 668 O O . ASP A 1 79 ? 9.256 41.778 -11.207 1.00 56.09 79 ASP A O 1
ATOM 672 N N . LYS A 1 80 ? 7.075 42.305 -11.154 1.00 57.31 80 LYS A N 1
ATOM 673 C CA . LYS A 1 80 ? 7.137 43.292 -12.224 1.00 57.31 80 LYS A CA 1
ATOM 674 C C . LYS A 1 80 ? 7.939 44.461 -11.665 1.00 57.31 80 LYS A C 1
ATOM 676 O O . LYS A 1 80 ? 7.467 45.139 -10.756 1.00 57.31 80 LYS A O 1
ATOM 681 N N . ILE A 1 81 ? 9.137 44.691 -12.194 1.00 54.94 81 ILE A N 1
ATOM 682 C CA . ILE A 1 81 ? 9.834 45.962 -12.004 1.00 54.94 81 ILE A CA 1
ATOM 683 C C . ILE A 1 81 ? 8.880 47.026 -12.553 1.00 54.94 81 ILE A C 1
ATOM 685 O O . ILE A 1 81 ? 8.617 47.068 -13.754 1.00 54.94 81 ILE A O 1
ATOM 689 N N . SER A 1 82 ? 8.281 47.818 -11.666 1.00 49.28 82 SER A N 1
ATOM 690 C CA . SER A 1 82 ? 7.507 48.986 -12.058 1.00 49.28 82 SER A CA 1
ATOM 691 C C . SER A 1 82 ? 8.489 50.017 -12.603 1.00 49.28 82 SER A C 1
ATOM 693 O O . SER A 1 82 ? 9.139 50.728 -11.837 1.00 49.28 82 SER A O 1
ATOM 695 N N . GLU A 1 83 ? 8.618 50.094 -13.923 1.00 51.72 83 GLU A N 1
ATOM 696 C CA . GLU A 1 83 ? 9.167 51.280 -14.573 1.00 51.72 83 GLU A CA 1
ATOM 697 C C . GLU A 1 83 ? 8.160 52.427 -14.427 1.00 51.72 83 GLU A C 1
ATOM 699 O O . GLU A 1 83 ? 7.419 52.751 -15.347 1.00 51.72 83 GLU A O 1
ATOM 704 N N . GLU A 1 84 ? 8.119 53.051 -13.251 1.00 45.47 84 GLU A N 1
ATOM 705 C CA . GLU A 1 84 ? 7.581 54.399 -13.114 1.00 45.47 84 GLU A CA 1
ATOM 706 C C . GLU A 1 84 ? 8.527 55.275 -12.283 1.00 45.47 84 GLU A C 1
ATOM 708 O O . GLU A 1 84 ? 8.592 55.190 -11.061 1.00 45.47 84 GLU A O 1
ATOM 713 N N . LYS A 1 85 ? 9.190 56.177 -13.021 1.00 41.16 85 LYS A N 1
ATOM 714 C CA . LYS A 1 85 ? 9.541 57.554 -12.643 1.00 41.16 85 LYS A CA 1
ATOM 715 C C . LYS A 1 85 ? 10.627 57.738 -11.575 1.00 41.16 85 LYS A C 1
ATOM 717 O O . LYS A 1 85 ? 10.344 57.960 -10.403 1.00 41.16 85 LYS A O 1
ATOM 722 N N . PHE A 1 86 ? 11.867 57.858 -12.047 1.00 38.28 86 PHE A N 1
ATOM 723 C CA . PHE A 1 86 ? 12.778 58.871 -11.511 1.00 38.28 86 PHE A CA 1
ATOM 724 C C . PHE A 1 86 ? 12.723 60.096 -12.432 1.00 38.28 86 PHE A C 1
ATOM 726 O O . PHE A 1 86 ? 12.744 59.950 -13.654 1.00 38.28 86 PHE A O 1
ATOM 733 N N . HIS A 1 87 ? 12.535 61.259 -11.809 1.00 42.81 87 HIS A N 1
ATOM 734 C CA . HIS A 1 87 ? 12.516 62.588 -12.419 1.00 42.81 87 HIS A CA 1
ATOM 735 C C . HIS A 1 87 ? 13.813 62.929 -13.156 1.00 42.81 87 HIS A C 1
ATOM 737 O O . HIS A 1 87 ? 14.884 62.481 -12.687 1.00 42.81 87 HIS A O 1
#